Protein AF-A0A3B8IUU3-F1 (afdb_monomer_lite)

Radius of gyration: 12.91 Å; chains: 1; bounding box: 32×26×33 Å

Structure (mmCIF, N/CA/C/O backbone):
data_AF-A0A3B8IUU3-F1
#
_entry.id   AF-A0A3B8IUU3-F1
#
loop_
_atom_site.group_PDB
_atom_site.id
_atom_site.type_symbol
_atom_site.label_atom_id
_atom_site.label_alt_id
_atom_site.label_comp_id
_atom_site.label_asym_id
_atom_site.label_entity_id
_atom_site.label_seq_id
_atom_site.pdbx_PDB_ins_code
_atom_site.Cartn_x
_atom_site.Cartn_y
_atom_site.Cartn_z
_atom_sit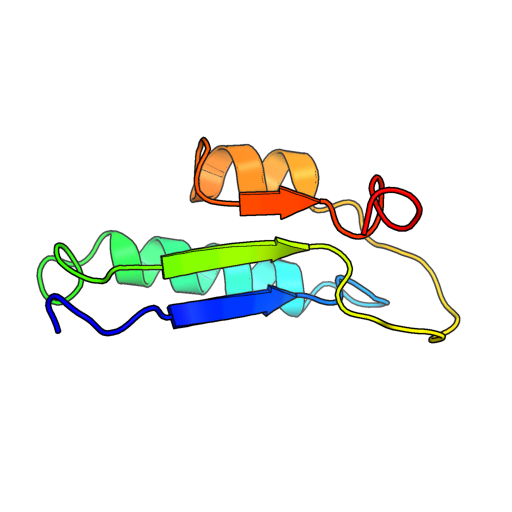e.occupancy
_atom_site.B_iso_or_equiv
_atom_site.auth_seq_id
_atom_site.auth_comp_id
_atom_site.auth_asym_id
_atom_site.auth_atom_id
_atom_site.pdbx_PDB_model_num
ATOM 1 N N . MET A 1 1 ? -4.466 3.024 20.167 1.00 57.53 1 MET A N 1
ATOM 2 C CA . MET A 1 1 ? -5.107 2.910 18.845 1.00 57.53 1 MET A CA 1
ATOM 3 C C . MET A 1 1 ? -5.482 4.254 18.241 1.00 57.53 1 MET A C 1
ATOM 5 O O . MET A 1 1 ? -5.043 4.479 17.133 1.00 57.53 1 MET A O 1
ATOM 9 N N . GLU A 1 2 ? -6.173 5.184 18.922 1.00 66.44 2 GLU A N 1
ATOM 10 C CA . GLU A 1 2 ? -6.485 6.523 18.340 1.00 66.44 2 GLU A CA 1
ATOM 11 C C . GLU A 1 2 ? -5.269 7.337 17.845 1.00 66.44 2 GLU A C 1
ATOM 13 O O . GLU A 1 2 ? -5.437 8.293 17.098 1.00 66.44 2 GLU A O 1
ATOM 18 N N . LYS A 1 3 ? -4.048 6.985 18.262 1.00 77.31 3 LYS A N 1
ATOM 19 C CA . LYS A 1 3 ? -2.802 7.653 17.851 1.00 77.31 3 LYS A CA 1
ATOM 20 C C . LYS A 1 3 ? -1.901 6.788 16.972 1.00 77.31 3 LYS A C 1
ATOM 22 O O . LYS A 1 3 ? -0.867 7.272 16.527 1.00 77.31 3 LYS A O 1
ATOM 27 N N . ASP A 1 4 ? -2.260 5.523 16.779 1.00 91.75 4 ASP A N 1
ATOM 28 C CA . ASP A 1 4 ? -1.416 4.577 16.059 1.00 91.75 4 ASP A CA 1
ATOM 29 C C . ASP A 1 4 ? -1.817 4.610 14.580 1.00 91.75 4 ASP A C 1
ATOM 31 O O . ASP A 1 4 ? -3.005 4.625 14.258 1.00 91.75 4 ASP A O 1
ATOM 35 N N . LEU A 1 5 ? -0.830 4.651 13.688 1.00 94.38 5 LEU A N 1
ATOM 36 C CA . LEU A 1 5 ? -1.017 4.599 12.240 1.00 94.38 5 LEU A CA 1
ATOM 37 C C . LEU A 1 5 ? -0.236 3.403 11.702 1.00 94.38 5 LEU A C 1
ATOM 39 O O . LEU A 1 5 ? 0.970 3.296 11.938 1.00 94.38 5 LEU A O 1
ATOM 43 N N . LEU A 1 6 ? -0.913 2.525 10.967 1.00 96.62 6 LEU A N 1
ATOM 44 C CA . LEU A 1 6 ? -0.261 1.484 10.184 1.00 96.62 6 LEU A CA 1
ATOM 45 C C . LEU A 1 6 ? 0.042 2.014 8.779 1.00 96.62 6 LEU A C 1
ATOM 47 O O . LEU A 1 6 ? -0.846 2.103 7.937 1.00 96.62 6 LEU A O 1
ATOM 51 N N . LEU A 1 7 ? 1.304 2.336 8.513 1.00 97.12 7 LEU A N 1
ATOM 52 C CA . LEU A 1 7 ? 1.761 2.649 7.161 1.00 97.12 7 LEU A CA 1
ATOM 53 C C . LEU A 1 7 ? 2.167 1.351 6.457 1.00 97.12 7 LEU A C 1
ATOM 55 O O . LEU A 1 7 ? 3.087 0.669 6.914 1.00 97.12 7 LEU A O 1
ATOM 59 N N . VAL A 1 8 ? 1.476 0.998 5.375 1.00 97.62 8 VAL A N 1
ATOM 60 C CA . VAL A 1 8 ? 1.736 -0.240 4.631 1.00 97.62 8 VAL A CA 1
ATOM 61 C C . VAL A 1 8 ? 2.495 0.090 3.356 1.00 97.62 8 VAL A C 1
ATOM 63 O O . VAL A 1 8 ? 1.980 0.785 2.487 1.00 97.62 8 VAL A O 1
ATOM 66 N N . GLN A 1 9 ? 3.728 -0.397 3.275 1.00 97.12 9 GLN A N 1
ATOM 67 C CA . GLN A 1 9 ? 4.673 -0.087 2.207 1.00 97.12 9 GLN A CA 1
ATOM 68 C C . GLN A 1 9 ? 4.701 -1.252 1.212 1.00 97.12 9 GLN A C 1
ATOM 70 O O . GLN A 1 9 ? 4.996 -2.375 1.621 1.00 97.12 9 GLN A O 1
ATOM 75 N N . TYR A 1 10 ? 4.400 -0.978 -0.057 1.00 97.12 10 TYR A N 1
ATOM 76 C CA . TYR A 1 10 ? 4.461 -1.941 -1.156 1.00 97.12 10 TYR A CA 1
ATOM 77 C C . TYR A 1 10 ? 5.464 -1.455 -2.203 1.00 97.12 10 TYR A C 1
ATOM 79 O O . TYR A 1 10 ? 5.352 -0.349 -2.738 1.00 97.12 10 TYR A O 1
ATOM 87 N N . ASP A 1 11 ? 6.447 -2.279 -2.524 1.00 95.00 11 ASP A N 1
ATOM 88 C CA . ASP A 1 11 ? 7.454 -2.007 -3.537 1.00 95.00 11 ASP A CA 1
ATOM 89 C C . ASP A 1 11 ? 6.915 -2.235 -4.969 1.00 95.00 11 ASP A C 1
ATOM 91 O O . ASP A 1 11 ? 7.232 -1.458 -5.873 1.00 95.00 11 ASP A O 1
ATOM 95 N N . CYS A 1 12 ? 6.017 -3.205 -5.167 1.00 95.56 12 CYS A N 1
ATOM 96 C CA . CYS A 1 12 ? 5.460 -3.615 -6.461 1.00 95.56 12 CYS A CA 1
ATOM 97 C C . CYS A 1 12 ? 6.533 -3.912 -7.536 1.00 95.56 12 CYS A C 1
ATOM 99 O O . CYS A 1 12 ? 6.316 -3.696 -8.736 1.00 95.56 12 CYS A O 1
ATOM 101 N N . LYS A 1 13 ? 7.702 -4.402 -7.106 1.00 92.81 13 LYS A N 1
ATOM 102 C CA . LYS A 1 13 ? 8.821 -4.876 -7.924 1.00 92.81 13 LYS A CA 1
ATOM 103 C C . LYS A 1 13 ? 9.322 -6.233 -7.420 1.00 92.81 13 LYS A C 1
ATOM 105 O O . LYS A 1 13 ? 9.779 -6.358 -6.302 1.00 92.81 13 LYS A O 1
ATOM 110 N N . THR A 1 14 ? 9.532 -7.244 -8.251 1.00 89.81 14 THR A N 1
ATOM 111 C CA . THR A 1 14 ? 9.300 -7.350 -9.708 1.00 89.81 14 THR A CA 1
ATOM 112 C C . THR A 1 14 ? 8.215 -8.381 -10.016 1.00 89.81 14 THR A C 1
ATOM 114 O O . THR A 1 14 ? 7.691 -8.440 -11.128 1.00 89.81 14 THR A O 1
ATOM 117 N N . ASP A 1 15 ? 7.898 -9.212 -9.035 1.00 91.94 15 ASP A N 1
ATOM 118 C CA . ASP A 1 15 ? 6.805 -10.159 -9.026 1.00 91.94 15 ASP A CA 1
ATOM 119 C C . ASP A 1 15 ? 5.545 -9.546 -8.392 1.00 91.94 15 ASP A C 1
ATOM 121 O O . ASP A 1 15 ? 5.423 -8.340 -8.188 1.00 91.94 15 ASP A O 1
ATOM 125 N N . VAL A 1 16 ? 4.518 -10.378 -8.242 1.00 95.00 16 VAL A N 1
ATOM 126 C CA . VAL A 1 16 ? 3.137 -9.964 -7.942 1.00 95.00 16 VAL A CA 1
ATOM 127 C C . VAL A 1 16 ? 2.754 -10.194 -6.476 1.00 95.00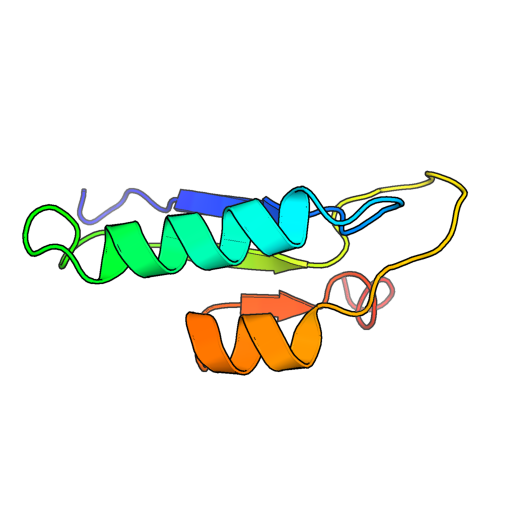 16 VAL A C 1
ATOM 129 O O . VAL A 1 16 ? 1.574 -10.166 -6.130 1.00 95.00 16 VAL A O 1
ATOM 132 N N . ASP A 1 17 ? 3.718 -10.494 -5.614 1.00 96.50 17 ASP A N 1
ATOM 133 C CA . ASP A 1 17 ? 3.495 -10.813 -4.203 1.00 96.50 17 ASP A CA 1
ATOM 134 C C . ASP A 1 17 ? 2.951 -9.619 -3.402 1.00 96.50 17 ASP A C 1
ATOM 136 O O . ASP A 1 17 ? 2.034 -9.797 -2.596 1.00 96.50 17 ASP A O 1
ATOM 140 N N . ASP A 1 18 ? 3.388 -8.399 -3.701 1.00 96.38 18 ASP A N 1
ATOM 141 C CA . ASP A 1 18 ? 2.806 -7.183 -3.130 1.00 96.38 18 ASP A CA 1
ATOM 142 C C . ASP A 1 18 ? 1.350 -6.972 -3.549 1.00 96.38 18 ASP A C 1
ATOM 144 O O . ASP A 1 18 ? 0.507 -6.624 -2.723 1.00 96.38 18 ASP A O 1
ATOM 148 N N . LEU A 1 19 ? 0.998 -7.268 -4.804 1.00 97.44 19 LEU A N 1
ATOM 149 C CA . LEU A 1 19 ? -0.396 -7.198 -5.260 1.00 97.44 19 LEU A CA 1
ATOM 150 C C . LEU A 1 19 ? -1.260 -8.233 -4.524 1.00 97.44 19 LEU A C 1
ATOM 152 O O . LEU A 1 19 ? -2.392 -7.940 -4.126 1.00 97.44 19 LEU A O 1
ATOM 156 N N . HIS A 1 20 ? -0.729 -9.436 -4.293 1.00 98.00 20 HIS A N 1
ATOM 157 C CA . HIS A 1 20 ? -1.403 -10.426 -3.455 1.00 98.00 20 HIS A CA 1
ATOM 158 C C . HIS A 1 20 ? -1.560 -9.934 -2.011 1.00 98.00 20 HIS A C 1
ATOM 160 O O . HIS A 1 20 ? -2.627 -10.115 -1.420 1.00 98.00 20 HIS A O 1
ATOM 166 N N . SER A 1 21 ? -0.542 -9.272 -1.460 1.00 98.12 21 SER A N 1
ATOM 167 C CA . SER A 1 21 ? -0.568 -8.704 -0.110 1.00 98.12 21 SER A CA 1
ATOM 168 C C . SER A 1 21 ? -1.588 -7.572 0.021 1.00 98.12 21 SER A C 1
ATOM 170 O O . SER A 1 21 ? -2.344 -7.561 0.991 1.00 98.12 21 SER A O 1
ATOM 172 N N . VAL A 1 22 ? -1.718 -6.695 -0.982 1.00 98.38 22 VAL A N 1
ATOM 173 C CA . VAL A 1 22 ? -2.773 -5.667 -1.056 1.00 98.38 22 VAL A CA 1
ATOM 174 C C . VAL A 1 22 ? -4.164 -6.306 -1.008 1.00 98.38 22 VAL A C 1
ATOM 176 O O . VAL A 1 22 ? -5.008 -5.913 -0.198 1.00 98.38 22 VAL A O 1
ATOM 179 N N . ALA A 1 23 ? -4.411 -7.326 -1.837 1.00 98.06 23 ALA A N 1
ATOM 180 C CA . ALA A 1 23 ? -5.701 -8.019 -1.877 1.00 98.06 23 ALA A CA 1
ATOM 181 C C . ALA A 1 23 ? -6.014 -8.749 -0.555 1.00 98.06 23 ALA A C 1
ATOM 183 O O . ALA A 1 23 ? -7.150 -8.717 -0.061 1.00 98.06 23 ALA A O 1
ATOM 184 N N . ALA A 1 24 ? -5.005 -9.379 0.051 1.00 98.19 24 ALA A N 1
ATOM 185 C CA . ALA A 1 24 ? -5.128 -10.028 1.350 1.00 98.19 24 ALA A CA 1
ATOM 186 C C . ALA A 1 24 ? -5.406 -9.010 2.465 1.00 98.19 24 ALA A C 1
ATOM 188 O O . ALA A 1 24 ? -6.325 -9.210 3.262 1.00 98.19 24 ALA A O 1
ATOM 189 N N . PHE A 1 25 ? -4.682 -7.889 2.493 1.00 98.12 25 PHE A N 1
ATOM 190 C CA . PHE A 1 25 ? -4.889 -6.835 3.479 1.00 98.12 25 PHE A CA 1
ATOM 191 C C . PHE A 1 25 ? -6.290 -6.236 3.363 1.00 98.12 25 PHE A C 1
ATOM 193 O O . PHE A 1 25 ? -6.991 -6.123 4.368 1.00 98.12 25 PHE A O 1
ATOM 200 N N . ARG A 1 26 ? -6.777 -5.976 2.143 1.00 97.44 26 ARG A N 1
ATOM 201 C CA . ARG A 1 26 ? -8.165 -5.542 1.941 1.00 97.44 26 ARG A CA 1
ATOM 202 C C . ARG A 1 26 ? -9.180 -6.555 2.478 1.00 97.44 26 ARG A C 1
ATOM 204 O O . ARG A 1 26 ? -10.174 -6.165 3.090 1.00 97.44 26 ARG A O 1
ATOM 211 N N . SER A 1 27 ? -8.921 -7.846 2.294 1.00 96.88 27 SER A N 1
ATOM 212 C CA . SER A 1 27 ? -9.780 -8.907 2.832 1.00 96.88 27 SER A CA 1
ATOM 213 C C . SER A 1 27 ? -9.804 -8.904 4.367 1.00 96.88 27 SER A C 1
ATOM 215 O O . SER A 1 27 ? -10.865 -9.092 4.960 1.00 96.88 27 SER A O 1
ATOM 217 N N . LEU A 1 28 ? -8.668 -8.624 5.019 1.00 97.12 28 LEU A N 1
ATOM 218 C CA . LEU A 1 28 ? -8.600 -8.443 6.473 1.00 97.12 28 LEU A CA 1
ATOM 219 C C . LEU A 1 28 ? -9.376 -7.201 6.926 1.00 97.12 28 LEU A C 1
ATOM 221 O O . LEU A 1 28 ? -10.157 -7.290 7.868 1.00 97.12 28 LEU A O 1
ATOM 225 N N . LEU A 1 29 ? -9.232 -6.069 6.232 1.00 96.00 29 LEU A N 1
ATOM 226 C CA . LEU A 1 29 ? -9.949 -4.827 6.550 1.00 96.00 29 LEU A CA 1
ATOM 227 C C . LEU A 1 29 ? -11.477 -4.956 6.445 1.00 96.00 29 LEU A C 1
ATOM 229 O O . LEU A 1 29 ? -12.202 -4.200 7.087 1.00 96.00 29 LEU A O 1
ATOM 233 N N . ALA A 1 30 ? -11.983 -5.909 5.659 1.00 95.06 30 ALA A N 1
ATOM 234 C CA . ALA A 1 30 ? -13.413 -6.208 5.592 1.00 95.06 30 ALA A CA 1
ATOM 235 C C . ALA A 1 30 ? -13.939 -6.960 6.833 1.00 95.06 30 ALA A C 1
ATOM 237 O O . ALA A 1 30 ? -15.151 -7.042 7.039 1.00 95.06 30 ALA A O 1
ATOM 238 N N . HIS A 1 31 ? -13.057 -7.525 7.663 1.00 97.25 31 HIS A N 1
ATOM 239 C CA . HIS A 1 31 ? -13.445 -8.260 8.860 1.00 97.25 31 HIS A CA 1
ATOM 240 C C . HIS A 1 31 ? -13.687 -7.299 10.050 1.00 97.25 31 HIS A C 1
ATOM 242 O O . HIS A 1 31 ? -12.832 -6.456 10.331 1.00 97.25 31 HIS A O 1
ATOM 248 N N . PRO A 1 32 ? -14.780 -7.448 10.835 1.00 96.31 32 PRO A N 1
ATOM 249 C CA . PRO A 1 32 ? -15.163 -6.489 11.886 1.00 96.31 32 PRO A CA 1
ATOM 250 C C . PRO A 1 32 ? -14.092 -6.208 12.946 1.00 96.31 32 PRO A C 1
ATOM 252 O O . PRO A 1 32 ? -14.042 -5.119 13.510 1.00 96.31 32 PRO A O 1
ATOM 255 N N . ALA A 1 33 ? -13.208 -7.176 13.206 1.00 95.81 33 ALA A N 1
ATOM 256 C CA . ALA A 1 33 ? -12.091 -7.010 14.140 1.00 95.81 33 ALA A CA 1
ATOM 257 C C . ALA A 1 33 ? -11.117 -5.880 13.747 1.00 95.81 33 ALA A C 1
ATOM 259 O O . ALA A 1 33 ? -10.413 -5.370 14.614 1.00 95.81 33 ALA A O 1
ATOM 260 N N . TYR A 1 34 ? -11.090 -5.482 12.471 1.00 94.19 34 TYR A N 1
ATOM 261 C CA . TYR A 1 34 ? -10.172 -4.476 11.933 1.00 94.19 34 TYR A CA 1
ATOM 262 C C . TYR A 1 34 ? -10.870 -3.180 11.492 1.00 94.19 34 TYR A C 1
ATOM 264 O O . TYR A 1 34 ? -10.215 -2.301 10.944 1.00 94.19 34 TYR A O 1
ATOM 272 N N . GLN A 1 35 ? -12.170 -3.011 11.772 1.00 90.06 35 GLN A N 1
ATOM 273 C CA . GLN A 1 35 ? -12.960 -1.856 11.305 1.00 90.06 35 GLN A CA 1
ATOM 274 C C . GLN A 1 35 ? -12.442 -0.486 11.789 1.00 90.06 35 GLN A C 1
ATOM 276 O O . GLN A 1 35 ? -12.747 0.534 11.185 1.00 90.06 35 GLN A O 1
ATOM 281 N N . ASN A 1 36 ? -11.681 -0.468 12.889 1.00 91.06 36 ASN A N 1
ATOM 282 C CA . ASN A 1 36 ? -11.134 0.744 13.509 1.00 91.06 36 ASN A CA 1
ATOM 283 C C . ASN A 1 36 ? -9.616 0.882 13.289 1.00 91.06 36 ASN A C 1
ATOM 285 O O . ASN A 1 36 ? -8.962 1.643 14.004 1.00 91.06 36 ASN A O 1
ATOM 289 N N . LEU A 1 37 ? -9.029 0.094 12.383 1.00 93.56 37 LEU A N 1
ATOM 290 C CA . LEU A 1 37 ? -7.609 0.200 12.075 1.00 93.56 37 LEU A CA 1
ATOM 291 C C . LEU A 1 37 ? -7.370 1.483 11.274 1.00 93.56 37 LEU A C 1
ATOM 293 O O . LEU A 1 37 ? -7.935 1.657 10.200 1.00 93.56 37 LEU A O 1
ATOM 297 N N . ASN A 1 38 ? -6.522 2.363 11.795 1.00 95.38 38 ASN A N 1
ATOM 298 C CA . ASN A 1 38 ? -6.041 3.536 11.079 1.00 95.38 38 ASN A CA 1
ATOM 299 C C . ASN A 1 38 ? -4.824 3.135 10.236 1.00 95.38 38 ASN A C 1
ATOM 301 O O . ASN A 1 38 ? -3.822 2.670 10.792 1.00 95.38 38 ASN A O 1
ATOM 305 N N . TYR A 1 39 ? -4.916 3.270 8.916 1.00 96.44 39 TYR A N 1
ATOM 306 C CA . TYR A 1 39 ? -3.874 2.840 7.990 1.00 96.44 39 TYR A CA 1
ATOM 307 C C . TYR A 1 39 ? -3.753 3.792 6.802 1.00 96.44 39 TYR A C 1
ATOM 309 O O . TYR A 1 39 ? -4.697 4.499 6.481 1.00 96.44 39 TYR A O 1
ATOM 317 N N . HIS A 1 40 ? -2.602 3.756 6.137 1.00 97.56 40 HIS A N 1
ATOM 318 C CA 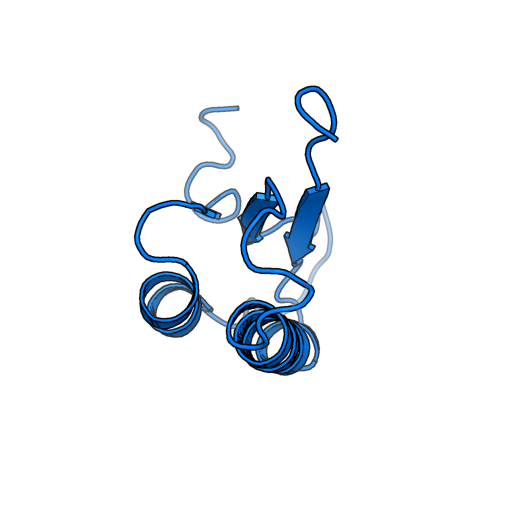. HIS A 1 40 ? -2.390 4.379 4.830 1.00 97.56 40 HIS A CA 1
ATOM 319 C C . HIS A 1 40 ? -1.473 3.473 4.015 1.00 97.56 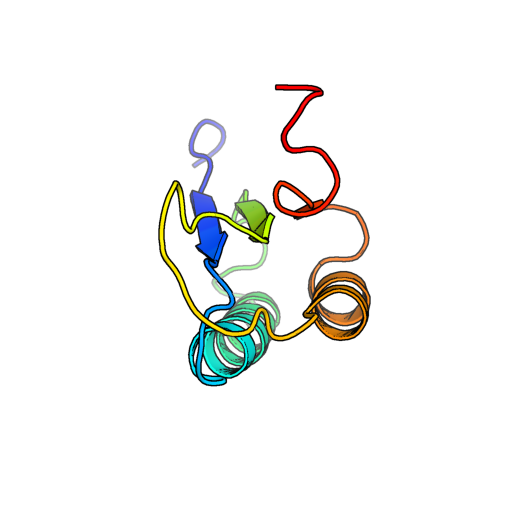40 HIS A C 1
ATOM 321 O O . HIS A 1 40 ? -0.471 2.980 4.543 1.00 97.56 40 HIS A O 1
ATOM 327 N N . ALA A 1 41 ? -1.816 3.199 2.761 1.00 98.12 41 ALA A N 1
ATOM 328 C CA . ALA A 1 41 ? -0.976 2.387 1.882 1.00 98.12 41 ALA A CA 1
ATOM 329 C C . ALA A 1 41 ? -0.060 3.265 1.017 1.00 98.12 41 ALA A C 1
ATOM 331 O O . ALA A 1 41 ? -0.415 4.372 0.631 1.00 98.12 41 ALA A O 1
ATOM 332 N N . VAL A 1 42 ? 1.122 2.776 0.666 1.00 97.62 42 VAL A N 1
ATOM 333 C CA . VAL A 1 42 ? 2.031 3.481 -0.244 1.00 97.62 42 VAL A CA 1
ATOM 334 C C . VAL A 1 42 ? 2.559 2.489 -1.262 1.00 97.62 42 VAL A C 1
ATOM 336 O O . VAL A 1 42 ? 3.141 1.469 -0.895 1.00 97.62 42 VAL A O 1
ATOM 339 N N . ALA A 1 43 ? 2.345 2.784 -2.539 1.00 97.25 43 ALA A N 1
ATOM 340 C CA . ALA A 1 43 ? 2.955 2.043 -3.633 1.00 97.25 43 ALA A CA 1
ATOM 341 C C . ALA A 1 43 ? 4.320 2.638 -3.997 1.00 97.25 43 ALA A C 1
ATOM 343 O O . ALA A 1 43 ? 4.546 3.837 -3.846 1.00 97.25 43 ALA A O 1
ATOM 344 N N . GLY A 1 44 ? 5.216 1.810 -4.529 1.00 94.88 44 GLY A N 1
ATOM 345 C CA . GLY A 1 44 ? 6.501 2.254 -5.061 1.00 94.88 44 GLY A CA 1
ATOM 346 C C . GLY A 1 44 ? 7.621 2.383 -4.030 1.00 94.88 44 GLY A C 1
ATOM 347 O O . GLY A 1 44 ? 8.607 3.077 -4.283 1.00 94.88 44 GLY A O 1
ATOM 348 N N . THR A 1 45 ? 7.532 1.710 -2.882 1.00 94.12 45 THR A N 1
ATOM 349 C CA . THR A 1 45 ? 8.538 1.794 -1.806 1.00 94.12 45 THR A CA 1
ATOM 350 C C . THR A 1 45 ? 9.785 0.931 -2.059 1.00 94.12 45 THR A C 1
ATOM 352 O O . THR A 1 45 ? 10.267 0.247 -1.161 1.00 94.12 45 THR A O 1
ATOM 355 N N . TYR A 1 46 ? 10.333 0.967 -3.279 1.00 93.50 46 TYR A N 1
ATOM 356 C CA . TYR A 1 46 ? 11.461 0.130 -3.731 1.00 93.50 46 TYR A CA 1
ATOM 357 C C . TYR A 1 46 ? 12.832 0.841 -3.730 1.00 93.50 46 TYR A C 1
ATOM 359 O O . TYR A 1 46 ? 13.843 0.264 -4.137 1.00 93.50 46 TYR A O 1
ATOM 367 N N . GLY A 1 47 ? 12.903 2.122 -3.350 1.00 89.44 47 GLY A N 1
ATOM 368 C CA . GLY A 1 47 ? 14.157 2.888 -3.300 1.00 89.44 47 GLY A CA 1
ATOM 369 C C . GLY A 1 47 ? 14.906 2.947 -4.645 1.00 89.44 47 GLY A C 1
ATOM 370 O O . GLY A 1 47 ? 14.440 3.572 -5.598 1.00 89.44 47 GLY A O 1
ATOM 371 N N . THR A 1 48 ? 16.094 2.330 -4.720 1.00 89.19 48 THR A N 1
ATOM 372 C CA . THR A 1 48 ? 16.957 2.289 -5.923 1.00 89.19 48 THR A CA 1
ATOM 373 C C . THR A 1 48 ? 16.988 0.920 -6.611 1.00 89.19 48 THR A C 1
ATOM 375 O O . THR A 1 48 ? 17.917 0.644 -7.363 1.00 89.19 48 THR A O 1
ATOM 378 N N . GLN A 1 49 ? 16.020 0.044 -6.333 1.00 86.75 49 GLN A N 1
ATOM 379 C CA . GLN A 1 49 ? 15.969 -1.305 -6.899 1.00 86.75 49 GLN A CA 1
ATOM 380 C C . GLN A 1 49 ? 15.685 -1.302 -8.412 1.00 86.75 49 GLN A C 1
ATOM 382 O O . GLN A 1 49 ? 14.780 -0.607 -8.891 1.00 86.75 49 GLN A O 1
ATOM 387 N N . ASP A 1 50 ? 16.424 -2.131 -9.149 1.00 87.38 50 ASP A N 1
ATOM 388 C CA . ASP A 1 50 ? 16.202 -2.411 -10.571 1.00 87.38 50 ASP A CA 1
ATOM 389 C C . ASP A 1 50 ? 15.069 -3.431 -10.785 1.00 87.38 50 ASP A C 1
ATOM 391 O O . ASP A 1 50 ? 14.644 -4.118 -9.860 1.00 87.38 50 ASP A O 1
ATOM 395 N N . GLY A 1 51 ? 14.577 -3.549 -12.020 1.00 90.38 51 GLY A N 1
ATOM 396 C CA . GLY A 1 51 ? 13.520 -4.500 -1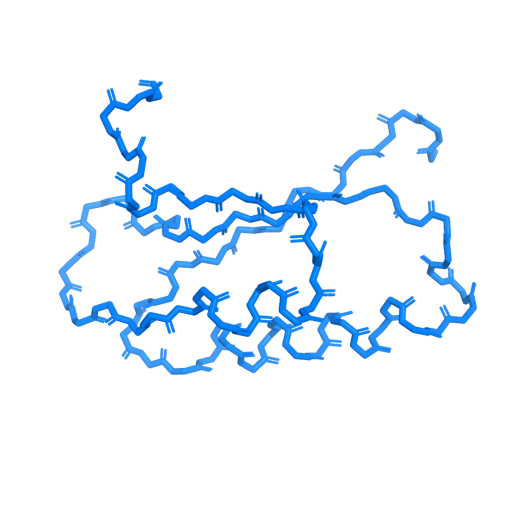2.385 1.00 90.38 51 GLY A CA 1
ATOM 397 C C . GLY A 1 51 ? 12.214 -3.836 -12.814 1.00 90.38 51 GLY A C 1
ATOM 398 O O . GLY A 1 51 ? 12.053 -2.613 -12.736 1.00 90.38 51 GLY A O 1
ATOM 399 N N . LEU A 1 52 ? 11.296 -4.657 -13.328 1.00 94.06 52 LEU A N 1
ATOM 400 C CA . LEU A 1 52 ? 10.004 -4.193 -13.830 1.00 94.06 52 LEU A CA 1
ATOM 401 C C . LEU A 1 52 ? 9.093 -3.820 -12.665 1.00 94.06 52 LEU A C 1
ATOM 403 O O . LEU A 1 52 ? 8.915 -4.592 -11.731 1.00 94.06 52 LEU A O 1
ATOM 407 N N . TYR A 1 53 ? 8.502 -2.635 -12.752 1.00 94.38 53 TYR A N 1
ATOM 408 C CA . TYR A 1 53 ? 7.431 -2.226 -11.859 1.00 94.38 53 TYR A CA 1
ATOM 409 C C . TYR A 1 53 ? 6.115 -2.828 -12.345 1.00 94.38 53 TYR A C 1
ATOM 411 O O . TYR A 1 53 ? 5.787 -2.713 -13.530 1.00 94.38 53 TYR A O 1
ATOM 419 N N . VAL A 1 54 ? 5.375 -3.469 -11.445 1.00 95.31 54 VAL A N 1
ATOM 420 C CA . VAL A 1 54 ? 4.050 -4.026 -11.717 1.00 95.31 54 VAL A CA 1
ATOM 421 C C . VAL A 1 54 ? 3.013 -2.978 -11.308 1.00 95.31 54 VAL A C 1
ATOM 423 O O . VAL A 1 54 ? 2.827 -2.780 -10.112 1.00 95.31 54 VAL A O 1
ATOM 426 N N . PRO A 1 55 ? 2.326 -2.296 -12.248 1.00 94.38 55 PRO A N 1
ATOM 427 C CA . PRO A 1 55 ? 1.465 -1.160 -11.917 1.00 94.38 55 PRO A CA 1
ATOM 428 C C . PRO A 1 55 ? 0.290 -1.574 -11.016 1.00 94.38 55 PRO A C 1
ATOM 430 O O . PRO A 1 55 ? -0.591 -2.313 -11.473 1.00 94.38 55 PRO A O 1
ATOM 433 N N . PRO A 1 56 ? 0.227 -1.103 -9.758 1.00 96.31 56 PRO A N 1
ATOM 434 C CA . PRO A 1 56 ? -0.745 -1.604 -8.799 1.00 96.31 56 PRO A CA 1
ATOM 435 C C . PRO A 1 56 ? -1.961 -0.663 -8.664 1.00 96.31 56 PRO A C 1
ATOM 437 O O . PRO A 1 56 ? -2.921 -0.990 -7.972 1.00 96.31 56 PRO A O 1
ATOM 440 N N . ASN A 1 57 ? -1.964 0.490 -9.349 1.00 97.00 57 ASN A N 1
ATOM 441 C CA . ASN A 1 57 ? -2.909 1.600 -9.159 1.00 97.00 57 ASN A CA 1
ATOM 442 C C . ASN A 1 57 ? -4.381 1.178 -9.236 1.00 97.00 57 ASN A C 1
ATOM 444 O O . ASN A 1 57 ? -5.179 1.575 -8.395 1.00 97.00 57 ASN A O 1
ATOM 448 N N . ALA A 1 58 ? -4.752 0.353 -10.222 1.00 97.31 58 ALA A N 1
ATOM 449 C CA . ALA A 1 58 ? -6.135 -0.109 -10.362 1.00 97.31 58 ALA A CA 1
ATOM 450 C C . ALA A 1 58 ? -6.577 -0.973 -9.167 1.00 97.31 58 ALA A C 1
ATOM 452 O O . ALA A 1 58 ? -7.730 -0.904 -8.742 1.00 97.31 58 ALA A O 1
ATOM 453 N N . LEU A 1 59 ? -5.654 -1.764 -8.609 1.00 97.81 59 LEU A N 1
ATOM 454 C CA . LEU A 1 59 ? -5.901 -2.577 -7.425 1.00 97.81 59 LEU A CA 1
ATOM 455 C C . LEU A 1 59 ? -5.939 -1.719 -6.155 1.00 97.81 59 LEU A C 1
ATOM 457 O O . LEU A 1 59 ? -6.846 -1.910 -5.352 1.00 97.81 59 LEU A O 1
ATOM 461 N N . LEU A 1 60 ? -5.010 -0.773 -5.974 1.00 98.00 60 LEU A N 1
ATOM 462 C CA . LEU A 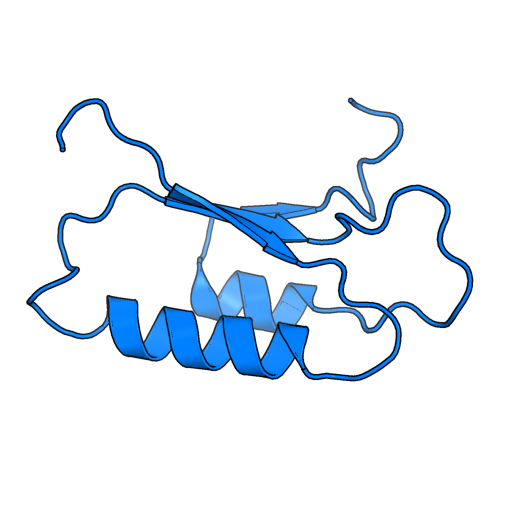1 60 ? -5.004 0.105 -4.796 1.00 98.00 60 LEU A CA 1
ATOM 463 C C . LEU A 1 60 ? -6.228 1.022 -4.767 1.00 98.00 60 LEU A C 1
ATOM 465 O O . LEU A 1 60 ? -6.852 1.136 -3.718 1.00 98.00 60 LEU A O 1
ATOM 469 N N . ALA A 1 61 ? -6.637 1.582 -5.908 1.00 97.56 61 ALA A N 1
ATOM 470 C CA . ALA A 1 61 ? -7.873 2.358 -6.005 1.00 97.56 61 ALA A CA 1
ATOM 471 C C . ALA A 1 61 ? -9.104 1.515 -5.623 1.00 97.56 61 ALA A C 1
ATOM 473 O O . ALA A 1 61 ? -9.984 1.983 -4.907 1.00 97.56 61 ALA A O 1
ATOM 474 N N . LEU A 1 62 ? -9.151 0.245 -6.044 1.00 97.94 62 LEU A N 1
ATOM 475 C CA . LEU A 1 62 ? -10.219 -0.679 -5.650 1.00 97.94 62 LEU A CA 1
ATOM 476 C C . LEU A 1 62 ? -10.154 -1.063 -4.159 1.00 97.94 62 LEU A C 1
ATOM 478 O O . LEU A 1 62 ? -11.190 -1.283 -3.529 1.00 97.94 62 LEU A O 1
ATOM 482 N N . ALA A 1 63 ? -8.951 -1.195 -3.600 1.00 97.50 63 ALA A N 1
ATOM 483 C CA . ALA A 1 63 ? -8.733 -1.664 -2.238 1.00 97.50 63 ALA A CA 1
ATOM 484 C C . ALA A 1 63 ? -8.921 -0.561 -1.185 1.00 97.50 63 ALA A C 1
ATOM 486 O O . ALA A 1 63 ? -9.554 -0.812 -0.159 1.00 97.50 63 ALA A O 1
ATOM 487 N N . PHE A 1 64 ? -8.382 0.632 -1.427 1.00 97.12 64 PHE A N 1
ATOM 488 C CA . PHE A 1 64 ? -8.192 1.668 -0.409 1.00 97.12 64 PHE A CA 1
ATOM 489 C C . PHE A 1 64 ? -8.874 2.999 -0.741 1.00 97.12 64 PHE A C 1
ATOM 491 O O . PHE A 1 64 ? -8.841 3.897 0.092 1.00 97.12 64 PHE A O 1
ATOM 498 N N . ASP A 1 65 ? -9.516 3.125 -1.908 1.00 95.44 65 ASP A N 1
ATOM 499 C CA . ASP A 1 65 ? -10.136 4.370 -2.381 1.00 95.44 65 ASP A CA 1
ATOM 500 C C . ASP A 1 65 ? -9.124 5.534 -2.387 1.00 95.44 65 ASP A C 1
ATOM 502 O O . ASP A 1 65 ? -8.274 5.589 -3.279 1.00 95.44 65 ASP A O 1
ATOM 506 N N . THR A 1 66 ? -9.146 6.402 -1.371 1.00 96.44 66 THR A N 1
ATOM 507 C CA . THR A 1 66 ? -8.212 7.528 -1.195 1.00 96.44 66 THR A CA 1
ATOM 508 C C . THR A 1 66 ? -7.128 7.301 -0.136 1.00 96.44 66 THR A C 1
ATOM 510 O O . THR A 1 66 ? -6.232 8.129 -0.016 1.00 96.44 66 THR A O 1
ATOM 513 N N . GLU A 1 67 ? -7.176 6.207 0.631 1.00 96.94 67 GLU A N 1
ATOM 514 C CA . GLU A 1 67 ? -6.242 5.906 1.738 1.00 96.94 67 GLU A CA 1
ATOM 515 C C . GLU A 1 67 ? -4.923 5.284 1.236 1.00 96.94 67 GLU A C 1
ATOM 517 O O . GLU A 1 67 ? -4.439 4.263 1.747 1.00 96.94 67 GLU A O 1
ATOM 522 N N . TRP A 1 68 ? -4.363 5.857 0.166 1.00 98.00 68 TRP A N 1
ATOM 523 C CA . TRP A 1 68 ? -3.078 5.449 -0.387 1.00 98.00 68 TRP A CA 1
ATOM 524 C C . TRP A 1 68 ? -2.359 6.562 -1.163 1.00 98.00 68 TRP A C 1
ATOM 526 O O . TRP A 1 68 ? -2.975 7.535 -1.590 1.00 98.00 68 TRP A O 1
ATOM 536 N N . SER A 1 69 ? -1.047 6.405 -1.358 1.00 97.06 69 SER A N 1
ATOM 537 C CA . SER A 1 69 ? -0.202 7.305 -2.162 1.00 97.06 69 SER A CA 1
ATOM 538 C C . SER A 1 69 ? 0.645 6.538 -3.178 1.00 97.06 69 SER A C 1
ATOM 540 O O . SER A 1 69 ? 1.001 5.376 -2.952 1.00 97.06 69 SER A O 1
ATOM 542 N N . ASP A 1 70 ? 0.999 7.198 -4.282 1.00 96.12 70 ASP A N 1
ATOM 543 C CA . ASP A 1 70 ? 1.810 6.624 -5.356 1.00 96.12 70 ASP A CA 1
ATOM 544 C C . ASP A 1 70 ? 3.232 7.201 -5.340 1.00 96.12 70 ASP A C 1
ATOM 546 O O . ASP A 1 70 ? 3.584 8.081 -6.123 1.00 96.12 70 ASP A O 1
ATOM 550 N N . ALA A 1 71 ? 4.093 6.666 -4.472 1.00 94.75 71 ALA A N 1
ATOM 551 C CA . ALA A 1 71 ? 5.487 7.102 -4.402 1.00 94.75 71 ALA A CA 1
ATOM 552 C C . ALA A 1 71 ? 6.323 6.660 -5.620 1.00 94.75 71 ALA A C 1
ATOM 554 O O . ALA A 1 71 ? 7.454 7.121 -5.780 1.00 94.75 71 ALA A O 1
ATOM 555 N N . HIS A 1 72 ? 5.800 5.782 -6.488 1.00 93.81 72 HIS A N 1
ATOM 556 C CA . HIS A 1 72 ? 6.433 5.487 -7.773 1.00 93.81 72 HIS A CA 1
ATOM 557 C C . HIS A 1 72 ? 6.274 6.668 -8.736 1.00 93.81 72 HIS A C 1
ATOM 559 O O . HIS A 1 72 ? 7.261 7.094 -9.341 1.00 93.81 72 HIS A O 1
ATOM 565 N N . ALA A 1 73 ? 5.054 7.199 -8.859 1.00 91.69 73 ALA A N 1
ATOM 566 C CA . ALA A 1 73 ? 4.749 8.334 -9.727 1.00 91.69 73 ALA A CA 1
ATOM 567 C C . ALA A 1 73 ? 5.193 9.684 -9.132 1.00 91.69 73 ALA A C 1
ATOM 569 O O . ALA A 1 73 ? 5.662 10.548 -9.868 1.00 91.69 73 ALA A O 1
ATOM 570 N N . GLU A 1 74 ? 5.099 9.849 -7.811 1.00 87.19 74 GLU A N 1
ATOM 571 C CA . GLU A 1 74 ? 5.298 11.121 -7.089 1.00 87.19 74 GLU A CA 1
ATOM 572 C C . GLU A 1 74 ? 6.686 11.215 -6.431 1.00 87.19 74 GLU A C 1
ATOM 574 O O . GLU A 1 74 ? 6.914 11.980 -5.496 1.00 87.19 74 GLU A O 1
ATOM 579 N N . ARG A 1 75 ? 7.655 10.427 -6.909 1.00 76.75 75 ARG A N 1
ATOM 580 C CA . ARG A 1 75 ? 8.979 10.284 -6.281 1.00 76.75 75 ARG A CA 1
ATOM 581 C C . ARG A 1 75 ? 9.771 11.594 -6.161 1.00 76.75 75 ARG A C 1
ATOM 583 O O . ARG A 1 75 ? 10.640 11.689 -5.300 1.00 76.75 75 ARG A O 1
ATOM 590 N N . GLU A 1 76 ? 9.514 12.564 -7.039 1.00 67.69 76 GLU A N 1
ATOM 591 C CA . GLU A 1 76 ? 10.169 13.884 -7.033 1.00 67.69 76 GLU A CA 1
ATOM 592 C C . GLU A 1 76 ? 9.414 14.943 -6.209 1.00 67.69 76 GLU A C 1
ATOM 594 O O . GLU A 1 76 ? 9.933 16.040 -6.015 1.00 67.69 76 GLU A O 1
ATOM 599 N N . GLU A 1 77 ? 8.214 14.632 -5.712 1.00 59.75 77 GLU A N 1
ATOM 600 C CA . GLU A 1 77 ? 7.401 15.543 -4.891 1.00 59.75 77 GLU A CA 1
ATOM 601 C C . GLU A 1 77 ? 7.637 15.362 -3.377 1.00 59.75 77 GLU A C 1
ATOM 603 O O . GLU A 1 77 ? 7.056 16.093 -2.571 1.00 59.75 77 GLU A O 1
ATOM 608 N N . ALA A 1 78 ? 8.499 14.409 -2.997 1.00 52.88 78 ALA A N 1
ATOM 609 C CA . ALA A 1 78 ? 8.814 14.024 -1.617 1.00 52.88 78 ALA A CA 1
ATOM 610 C C . ALA A 1 78 ? 10.049 14.730 -1.026 1.00 52.88 78 ALA A C 1
ATOM 612 O O . ALA A 1 78 ? 11.057 14.915 -1.749 1.00 52.88 78 ALA A O 1
#

pLDDT: mean 92.57, std 9.32, range [52.88, 98.38]

Foldseek 3Di:
DVPDEAEAEEQQPDDCVSVVVLVVVLVVCPDPVNVPHHYAYEYNNNPPDDHDHDDCVVVCCVRPVPRYYYCVVCVVVD

Secondary structure (DSSP, 8-state):
-TT--EEEEE--BSSSHHHHHHHHHHHHHTSGGGTT--EEEEE---TT--S-B---HHHHHHHHTTSEEETTTSTT--

Sequence (78 aa):
MEKDLLLVQYDCKTDVDDLHSVAAFRSLLAHPAYQNLNYHAVAGTYGTQDGLYVPPNALLALAFDTEWSDAHAEREEA